Protein AF-A0A8B6BWX6-F1 (afdb_monomer)

InterPro domains:
  IPR013906 Eukaryotic translation initiation factor 3 subunit J [PF08597] (2-118)
  IPR013906 Eukaryotic translation initiation factor 3 subunit J [PTHR21681] (2-118)
  IPR023194 Eukaryotic translation initiation factor 3-like domain superfamily [G3DSA:1.10.246.60] (42-119)

Mean predicted aligned error: 13.89 Å

Foldseek 3Di:
DPPDDDDPDDPVRVVVVVVVVVVVVVVVVVVVVCVVVVVDPQPALVVQDDDDPVSVVVSVVRVVVVLVVCVPPPCSVVVVVVVVCVVCVPPDPVVVVVVVVVVVVVVVVVVVVVVVVVVVVVVVVVVVD

Solvent-accessible surface area (backbone atoms only — not comparable to full-atom values): 7738 Å² total; per-residue (Å²): 142,88,86,85,86,76,77,78,71,51,76,67,54,52,50,52,54,50,52,51,52,49,52,54,48,53,52,51,52,52,50,52,46,32,62,77,69,67,66,52,92,71,76,49,78,93,60,65,79,63,88,48,72,71,44,42,51,54,49,50,52,51,51,49,59,61,57,55,74,43,64,86,44,92,59,37,63,66,48,49,55,51,51,54,52,67,71,48,68,85,54,55,73,68,60,52,49,54,56,52,47,54,54,54,49,53,51,54,51,52,51,52,52,50,55,50,52,54,52,51,52,53,51,49,52,65,75,77,107

Organism: Mytilus galloprovincialis (NCBI:txid29158)

Radius of gyration: 29.38 Å; Cα contacts (8 Å, |Δi|>4): 20; chains: 1; bounding box: 91×30×74 Å

pLDDT: mean 85.13, std 14.74, range [40.28, 97.69]

Secondary structure (DSSP, 8-state):
----S-----HHHHHHHHHHHHHHHHHHHHHHHHHHTT--TTSSGGG----SHHHHHHHHHHHHHHHHTTTTSTTHHHHHHHHHHHHHTTS-HHHHHHHHHHHHHHHHHHHHHHHHHHHHHHHHHHHH-

Structure (mmCIF, N/CA/C/O backbone):
data_AF-A0A8B6BWX6-F1
#
_entry.id   AF-A0A8B6BWX6-F1
#
loop_
_atom_site.group_PDB
_atom_site.id
_atom_site.type_symbol
_atom_site.label_atom_id
_atom_site.label_alt_id
_atom_site.label_comp_id
_atom_site.label_asym_id
_atom_site.label_entity_id
_atom_site.label_seq_id
_atom_site.pdbx_PDB_ins_code
_atom_site.Cartn_x
_atom_site.Cartn_y
_atom_site.Cartn_z
_atom_site.occupancy
_atom_site.B_iso_or_equiv
_atom_site.auth_seq_id
_atom_site.auth_comp_id
_atom_site.auth_asym_id
_atom_site.auth_atom_id
_atom_site.pdbx_PDB_model_num
ATOM 1 N N . MET A 1 1 ? -47.509 17.090 45.756 1.00 40.28 1 MET A N 1
ATOM 2 C CA . MET A 1 1 ? -46.730 15.835 45.704 1.00 40.28 1 MET A CA 1
ATOM 3 C C . MET A 1 1 ? -45.272 16.235 45.665 1.00 40.28 1 MET A C 1
ATOM 5 O O . MET A 1 1 ? -44.706 16.396 44.599 1.00 40.28 1 MET A O 1
ATOM 9 N N . GLU A 1 2 ? -44.710 16.548 46.825 1.00 43.41 2 GLU A N 1
ATOM 10 C CA . GLU A 1 2 ? -43.367 17.125 46.919 1.00 43.41 2 GLU A CA 1
ATOM 11 C C . GLU A 1 2 ? -42.714 16.587 48.195 1.00 43.41 2 GLU A C 1
ATOM 13 O O . GLU A 1 2 ? -42.457 17.293 49.160 1.00 43.41 2 GLU A O 1
ATOM 18 N N . GLN A 1 3 ? -42.576 15.262 48.243 1.00 42.50 3 GLN A N 1
ATOM 19 C CA . GLN A 1 3 ? -41.965 14.534 49.357 1.00 42.50 3 GLN A CA 1
ATOM 20 C C . GLN A 1 3 ? -41.143 13.344 48.839 1.00 42.50 3 GLN A C 1
ATOM 22 O O . GLN A 1 3 ? -41.274 12.235 49.330 1.00 42.50 3 GLN A O 1
ATOM 27 N N . GLU A 1 4 ? -40.275 13.557 47.848 1.00 46.25 4 GLU A N 1
ATOM 28 C CA . GLU A 1 4 ? -39.280 12.546 47.435 1.00 46.25 4 GLU A CA 1
ATOM 29 C C . GLU A 1 4 ? -37.925 13.171 47.057 1.00 46.25 4 GLU A C 1
ATOM 31 O O . GLU A 1 4 ? -37.271 12.768 46.104 1.00 46.25 4 GLU A O 1
ATOM 36 N N . LYS A 1 5 ? -37.466 14.187 47.799 1.00 49.59 5 LYS A N 1
ATOM 37 C CA . LYS A 1 5 ? -36.124 14.773 47.589 1.00 49.59 5 LYS A CA 1
ATOM 38 C C . LYS A 1 5 ? -35.253 14.872 48.840 1.00 49.59 5 LYS A C 1
ATOM 40 O O . LYS A 1 5 ? -34.290 15.625 48.854 1.00 49.59 5 LYS A O 1
ATOM 45 N N . ASN A 1 6 ? -35.570 14.113 49.890 1.00 46.06 6 ASN A N 1
ATOM 46 C CA . ASN A 1 6 ? -34.761 14.123 51.113 1.00 46.06 6 ASN A CA 1
ATOM 47 C C . ASN A 1 6 ? -34.694 12.760 51.825 1.00 46.06 6 ASN A C 1
ATOM 49 O O . ASN A 1 6 ? -34.690 12.687 53.054 1.00 46.06 6 ASN A O 1
ATOM 53 N N . ARG A 1 7 ? -34.631 11.655 51.066 1.00 54.84 7 ARG A N 1
ATOM 54 C CA . ARG A 1 7 ? -34.114 10.399 51.626 1.00 54.84 7 ARG A CA 1
ATOM 55 C C . ARG A 1 7 ? -32.595 10.535 51.692 1.00 54.84 7 ARG A C 1
ATOM 57 O O . ARG A 1 7 ? -31.944 10.585 50.655 1.00 54.84 7 ARG A O 1
ATOM 64 N N . LYS A 1 8 ? -32.046 10.660 52.904 1.00 53.56 8 LYS A N 1
ATOM 65 C CA . LYS A 1 8 ? -30.607 10.486 53.135 1.00 53.56 8 LYS A CA 1
ATOM 66 C C . LYS A 1 8 ? -30.269 9.075 52.656 1.00 53.56 8 LYS A C 1
ATOM 68 O O . LYS A 1 8 ? -30.848 8.133 53.197 1.00 53.56 8 LYS A O 1
ATOM 73 N N . LEU A 1 9 ? -29.436 8.952 51.618 1.00 54.06 9 LEU A N 1
ATOM 74 C CA . LEU A 1 9 ? -28.956 7.650 51.159 1.00 54.06 9 LEU A CA 1
ATOM 75 C C . LEU A 1 9 ? -28.389 6.903 52.365 1.00 54.06 9 LEU A C 1
ATOM 77 O O . LEU A 1 9 ? -27.712 7.485 53.218 1.00 54.06 9 LEU A O 1
ATOM 81 N N . THR A 1 10 ? -28.696 5.617 52.451 1.00 64.94 10 THR A N 1
ATOM 82 C CA . THR A 1 10 ? -28.047 4.764 53.440 1.00 64.94 10 THR A CA 1
ATOM 83 C C . THR A 1 10 ? -26.540 4.701 53.140 1.00 64.94 10 THR A C 1
ATOM 85 O O . THR A 1 10 ? -26.145 4.811 51.976 1.00 64.94 10 THR A O 1
ATOM 88 N N . PRO A 1 11 ? -25.669 4.514 54.149 1.00 67.81 11 PRO A N 1
ATOM 89 C CA . PRO A 1 11 ? -24.223 4.410 53.925 1.00 67.81 11 PRO A CA 1
ATOM 90 C C . PRO A 1 11 ? -23.855 3.350 52.873 1.00 67.81 11 PRO A C 1
ATOM 92 O O . PRO A 1 11 ? -22.891 3.510 52.132 1.00 67.81 11 PRO A O 1
ATOM 95 N N . GLU A 1 12 ? -24.654 2.286 52.769 1.00 70.44 12 GLU A N 1
ATOM 96 C CA . GLU A 1 12 ? -24.501 1.221 51.774 1.00 70.44 12 GLU A CA 1
ATOM 97 C C . GLU A 1 12 ? -24.858 1.670 50.348 1.00 70.44 12 GLU A C 1
ATOM 99 O O . GLU A 1 12 ? -24.155 1.308 49.403 1.00 70.44 12 GLU A O 1
ATOM 104 N N . GLU A 1 13 ? -25.889 2.501 50.174 1.00 69.94 13 GLU A N 1
ATOM 105 C CA . GLU A 1 13 ? -26.240 3.083 48.872 1.00 69.94 13 GLU A CA 1
ATOM 106 C C . GLU A 1 13 ? -25.185 4.099 48.402 1.00 69.94 13 GLU A C 1
ATOM 108 O O . GLU A 1 13 ? -24.831 4.108 47.222 1.00 69.94 13 GLU A O 1
ATOM 113 N N . GLU A 1 14 ? -24.607 4.899 49.307 1.00 70.88 14 GLU A N 1
ATOM 114 C CA . GLU A 1 14 ? -23.517 5.827 48.957 1.00 70.88 14 GLU A CA 1
ATOM 115 C C . GLU A 1 14 ? -22.255 5.084 48.495 1.00 70.88 14 GLU A C 1
ATOM 117 O O . GLU A 1 14 ? -21.589 5.500 47.539 1.00 70.88 14 GLU A O 1
ATOM 122 N N . ILE A 1 15 ? -21.931 3.960 49.143 1.00 75.38 15 ILE A N 1
ATOM 123 C CA . ILE A 1 15 ? -20.807 3.100 48.751 1.00 75.38 15 ILE A CA 1
ATOM 124 C C . ILE A 1 15 ? -21.072 2.473 47.377 1.00 75.38 15 ILE A C 1
ATOM 126 O O . ILE A 1 15 ? -20.174 2.461 46.532 1.00 75.38 15 ILE A O 1
ATOM 130 N N . ALA A 1 16 ? -22.291 1.993 47.122 1.00 78.81 16 ALA A N 1
ATOM 131 C CA . ALA A 1 16 ? -22.659 1.389 45.843 1.00 78.81 16 ALA A CA 1
ATOM 132 C C . ALA A 1 16 ? -22.58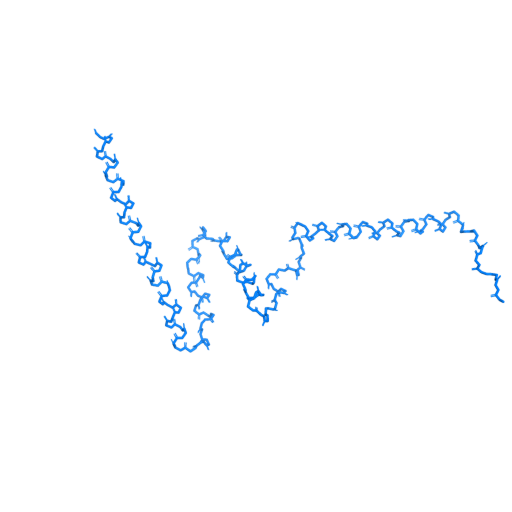4 2.392 44.679 1.00 78.81 16 ALA A C 1
ATOM 134 O O . ALA A 1 16 ? -22.046 2.069 43.615 1.00 78.81 16 ALA A O 1
ATOM 135 N N . ASP A 1 17 ? -23.059 3.620 44.884 1.00 78.31 17 ASP A N 1
ATOM 136 C CA . ASP A 1 17 ? -22.993 4.678 43.875 1.00 78.31 17 ASP A CA 1
ATOM 137 C C . ASP A 1 17 ? -21.559 5.136 43.614 1.00 78.31 17 ASP A C 1
ATOM 139 O O . ASP A 1 17 ? -21.168 5.350 42.461 1.00 78.31 17 ASP A O 1
ATOM 143 N N . LYS A 1 18 ? -20.738 5.229 44.664 1.00 80.94 18 LYS A N 1
ATOM 144 C CA . LYS A 1 18 ? -19.310 5.524 44.520 1.00 80.94 18 LYS A CA 1
ATOM 145 C C . LYS A 1 18 ? -18.592 4.428 43.735 1.00 80.94 18 LYS A C 1
ATOM 147 O O . LYS A 1 18 ? -17.817 4.742 42.834 1.00 80.94 18 LYS A O 1
ATOM 152 N N . LEU A 1 19 ? -18.892 3.162 44.022 1.00 81.62 19 LEU A N 1
ATOM 153 C CA . LEU A 1 19 ? -18.301 2.020 43.329 1.00 81.62 19 LEU A CA 1
ATOM 154 C C . LEU A 1 19 ? -18.699 1.990 41.845 1.00 81.62 19 LEU A C 1
ATOM 156 O O . LEU A 1 19 ? -17.859 1.728 40.989 1.00 81.62 19 LEU A O 1
ATOM 160 N N . LYS A 1 20 ? -19.960 2.299 41.515 1.00 83.94 20 LYS A N 1
ATOM 161 C CA . LYS A 1 20 ? -20.415 2.410 40.118 1.00 83.94 20 LYS A CA 1
ATOM 162 C C . LYS A 1 20 ? -19.696 3.526 39.368 1.00 83.94 20 LYS A C 1
ATOM 164 O O . LYS A 1 20 ? -19.241 3.302 38.250 1.00 83.94 20 LYS A O 1
ATOM 169 N N . LYS A 1 21 ? -19.569 4.707 39.982 1.00 84.25 21 LYS A N 1
ATOM 170 C CA . LYS A 1 21 ? -18.849 5.841 39.384 1.00 84.25 21 LYS A CA 1
ATOM 171 C C . LYS A 1 21 ? -17.376 5.514 39.148 1.00 84.25 21 LYS A C 1
ATOM 173 O O . LYS A 1 21 ? -16.864 5.830 38.083 1.00 84.25 21 LYS A O 1
ATOM 178 N N . GLN A 1 22 ? -16.727 4.840 40.099 1.00 86.19 22 GLN A N 1
ATOM 179 C CA . GLN A 1 22 ? -15.339 4.394 39.947 1.00 86.19 22 GLN A CA 1
ATOM 180 C C . GLN A 1 22 ? -15.172 3.422 38.779 1.00 86.19 22 GLN A C 1
ATOM 182 O O . GLN A 1 22 ? -14.312 3.652 37.939 1.00 86.19 22 GLN A O 1
ATOM 187 N N . ARG A 1 23 ? -16.033 2.403 38.656 1.00 83.88 23 ARG A N 1
ATOM 188 C CA . ARG A 1 23 ? -15.968 1.475 37.512 1.00 83.88 23 ARG A CA 1
ATOM 189 C C . ARG A 1 23 ? -16.156 2.182 36.174 1.00 83.88 23 ARG A C 1
ATOM 191 O O . ARG A 1 23 ? -15.443 1.878 35.229 1.00 83.88 23 ARG A O 1
ATOM 198 N N . LEU A 1 24 ? -17.096 3.124 36.102 1.00 82.44 24 LEU A N 1
ATOM 199 C CA . LEU A 1 24 ? -17.352 3.882 34.877 1.00 82.44 24 LEU A CA 1
ATOM 200 C C . LEU A 1 24 ? -16.139 4.744 34.483 1.00 82.44 24 LEU A C 1
ATOM 202 O O . LEU A 1 24 ? -15.815 4.860 33.305 1.00 82.44 24 LEU A O 1
ATOM 206 N N . GLN A 1 25 ? -15.453 5.317 35.476 1.00 87.38 25 GLN A N 1
ATOM 207 C CA . GLN A 1 25 ? -14.217 6.071 35.280 1.00 87.38 25 GLN A CA 1
ATOM 208 C C . GLN A 1 25 ? -13.088 5.161 34.775 1.00 87.38 25 GLN A C 1
ATOM 210 O O . GLN 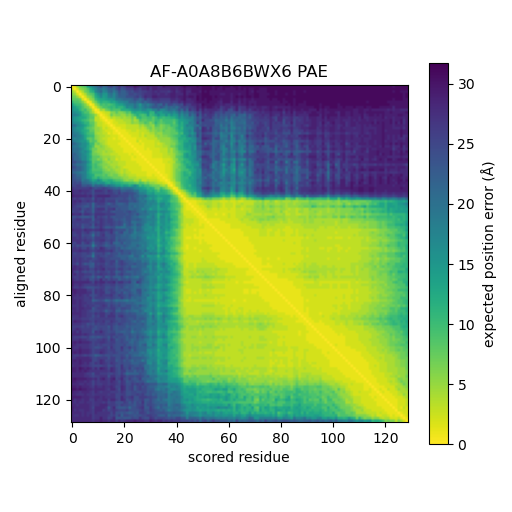A 1 25 ? -12.470 5.462 33.761 1.00 87.38 25 GLN A O 1
ATOM 215 N N . GLU A 1 26 ? -12.868 4.023 35.438 1.00 87.06 26 GLU A N 1
ATOM 216 C CA . GLU A 1 26 ? -11.846 3.040 35.057 1.00 87.06 26 GLU A CA 1
ATOM 217 C C . GLU A 1 26 ? -12.079 2.486 33.646 1.00 87.06 26 GLU A C 1
ATOM 219 O O . GLU A 1 26 ? -11.130 2.302 32.886 1.00 87.06 26 GLU A O 1
ATOM 224 N N . GLU A 1 27 ? -13.336 2.243 33.270 1.00 81.88 27 GLU A N 1
ATOM 225 C CA . GLU A 1 27 ? -13.704 1.779 31.932 1.00 81.88 27 GLU A CA 1
ATOM 226 C C . GLU A 1 27 ? -13.442 2.852 30.867 1.00 81.88 27 GLU A C 1
ATOM 228 O O . GLU A 1 27 ? -12.873 2.546 29.817 1.00 81.88 27 GLU A O 1
ATOM 233 N N . SER A 1 28 ? -13.766 4.114 31.165 1.00 84.81 28 SER A N 1
ATOM 234 C CA . SER A 1 28 ? -13.441 5.257 30.305 1.00 84.81 28 SER A CA 1
ATOM 235 C C . SER A 1 28 ? -11.929 5.428 30.132 1.00 84.81 28 SER A C 1
ATOM 237 O O . SER A 1 28 ? -11.449 5.581 29.010 1.00 84.81 28 SER A O 1
ATOM 239 N N . ASP A 1 29 ? -11.164 5.368 31.221 1.00 89.19 29 ASP A N 1
ATOM 240 C CA . ASP A 1 29 ? -9.707 5.523 31.192 1.00 89.19 29 ASP A CA 1
ATOM 241 C C . ASP A 1 29 ? -9.040 4.366 30.435 1.00 89.19 29 ASP A C 1
ATOM 243 O O . ASP A 1 29 ? -8.118 4.573 29.643 1.00 89.19 29 ASP A O 1
ATOM 247 N N . LEU A 1 30 ? -9.539 3.138 30.613 1.00 83.44 30 LEU A N 1
ATOM 248 C CA . LEU A 1 30 ? -9.073 1.963 29.881 1.00 83.44 30 LEU A CA 1
ATOM 249 C C . LEU A 1 30 ? -9.370 2.069 28.379 1.00 83.44 30 LEU A C 1
ATOM 251 O O . LEU A 1 30 ? -8.529 1.677 27.567 1.00 83.44 30 LEU A O 1
ATOM 255 N N . GLN A 1 31 ? -10.547 2.573 28.002 1.00 78.38 31 GLN A N 1
ATOM 256 C CA . GLN A 1 31 ? -10.916 2.826 26.607 1.00 78.38 31 GLN A CA 1
ATOM 257 C C . GLN A 1 31 ? -9.963 3.854 25.981 1.00 78.38 31 GLN A C 1
ATOM 259 O O . GLN A 1 31 ? -9.363 3.584 24.940 1.00 78.38 31 GLN A O 1
ATOM 264 N N . LEU A 1 32 ? -9.740 4.975 26.673 1.00 82.50 32 LEU A N 1
ATOM 265 C CA . LEU A 1 32 ? -8.838 6.038 26.235 1.00 82.50 32 LEU A CA 1
ATOM 266 C C . LEU A 1 32 ? -7.393 5.534 26.096 1.00 82.50 32 LEU A C 1
ATOM 268 O O . LEU A 1 32 ? -6.699 5.865 25.139 1.00 82.50 32 LEU A O 1
ATOM 272 N N . ALA A 1 33 ? -6.939 4.681 27.019 1.00 82.88 33 ALA A N 1
ATOM 273 C CA . ALA A 1 33 ? -5.626 4.052 26.943 1.00 82.88 33 ALA A CA 1
ATOM 274 C C . ALA A 1 33 ? -5.527 3.093 25.747 1.00 82.88 33 ALA A C 1
ATOM 276 O O . ALA A 1 33 ? -4.537 3.116 25.020 1.00 82.88 33 ALA A O 1
ATOM 277 N N . LYS A 1 34 ? -6.547 2.268 25.488 1.00 74.94 34 LYS A N 1
ATOM 278 C CA . LYS A 1 34 ? -6.565 1.390 24.305 1.00 74.94 34 LYS A CA 1
ATOM 279 C C . LYS A 1 34 ? -6.515 2.184 23.003 1.00 74.94 34 LYS A C 1
ATOM 281 O O . LYS A 1 34 ? -5.869 1.726 22.064 1.00 74.94 34 LYS A O 1
ATOM 286 N N . GLU A 1 35 ? -7.148 3.352 22.954 1.00 73.62 35 GLU A N 1
ATOM 287 C CA . GLU A 1 35 ? -7.069 4.275 21.819 1.00 73.62 35 GLU A CA 1
ATOM 288 C C . GLU A 1 35 ? -5.675 4.906 21.703 1.00 73.62 35 GL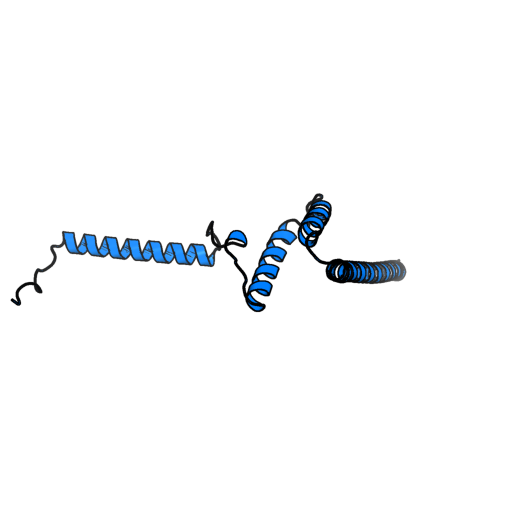U A C 1
ATOM 290 O O . GLU A 1 35 ? -5.066 4.843 20.637 1.00 73.62 35 GLU A O 1
ATOM 295 N N . ALA A 1 36 ? -5.113 5.405 22.808 1.00 76.19 36 ALA A N 1
ATOM 296 C CA . ALA A 1 36 ? -3.775 5.999 22.845 1.00 76.19 36 ALA A CA 1
ATOM 297 C C . ALA A 1 36 ? -2.656 5.004 22.483 1.00 76.19 36 ALA A C 1
ATOM 299 O O . ALA A 1 36 ? -1.659 5.385 21.871 1.00 76.19 36 ALA A O 1
ATOM 300 N N . PHE A 1 37 ? -2.819 3.725 22.837 1.00 74.50 37 PHE A N 1
ATOM 301 C CA . PHE A 1 37 ? -1.859 2.655 22.550 1.00 74.50 37 PHE A CA 1
ATOM 302 C C . PHE A 1 37 ? -2.216 1.815 21.308 1.00 74.50 37 PHE A C 1
ATOM 304 O O . PHE A 1 37 ? -1.476 0.891 20.972 1.00 74.50 37 PHE A O 1
ATOM 311 N N . GLY A 1 38 ? -3.327 2.105 20.619 1.00 60.44 38 GLY A N 1
ATOM 312 C CA . GLY A 1 38 ? -3.734 1.411 19.390 1.00 60.44 38 GLY A CA 1
ATOM 313 C C . GLY A 1 38 ? -4.104 -0.073 19.565 1.00 60.44 38 GLY A C 1
ATOM 314 O O . GLY A 1 38 ? -3.884 -0.874 18.660 1.00 60.44 38 GLY A O 1
ATOM 315 N N . ILE A 1 39 ? -4.650 -0.468 20.723 1.00 59.09 39 ILE A N 1
ATOM 316 C CA . ILE A 1 39 ? -4.940 -1.874 21.100 1.00 59.09 39 ILE A CA 1
ATOM 317 C C . ILE A 1 39 ? -6.371 -2.315 20.705 1.00 59.09 39 ILE A C 1
ATOM 319 O O . ILE A 1 39 ? -6.814 -3.426 21.008 1.00 59.09 39 ILE A O 1
ATOM 323 N N . ASN A 1 40 ? -7.127 -1.492 19.984 1.00 53.41 40 ASN A N 1
ATOM 324 C CA . ASN A 1 40 ? -8.492 -1.836 19.592 1.00 53.41 40 ASN A CA 1
ATOM 325 C C . ASN A 1 40 ? -8.517 -2.811 18.396 1.00 53.41 40 ASN A C 1
ATOM 327 O O . ASN A 1 40 ? -8.310 -2.450 17.237 1.00 53.41 40 ASN A O 1
ATOM 331 N N . LYS A 1 41 ? -8.823 -4.083 18.690 1.00 49.38 41 LYS A N 1
ATOM 332 C CA . LYS A 1 41 ? -9.229 -5.104 17.709 1.00 49.38 41 LYS A CA 1
ATOM 333 C C . LYS A 1 41 ? -10.582 -4.693 17.106 1.00 49.38 41 LYS A C 1
ATOM 335 O O . LYS A 1 41 ? -11.625 -5.067 17.626 1.00 49.38 41 LYS A O 1
ATOM 340 N N . GLY A 1 42 ? -10.540 -3.867 16.064 1.00 50.84 42 GLY A N 1
ATOM 341 C CA . GLY A 1 42 ? -11.711 -3.310 15.374 1.00 50.84 42 GLY A CA 1
ATOM 342 C C . GLY A 1 42 ? -11.513 -1.885 14.842 1.00 50.84 42 GLY A C 1
ATOM 343 O O . GLY A 1 42 ? -12.302 -1.440 14.022 1.00 50.84 42 GLY A O 1
ATOM 344 N N . SER A 1 43 ? -10.449 -1.184 15.250 1.00 54.66 43 SER A N 1
ATOM 345 C CA . SER A 1 43 ? -10.142 0.190 14.815 1.00 54.66 43 SER A CA 1
ATOM 346 C C . SER A 1 43 ? -8.857 0.257 13.973 1.00 54.66 43 SER A C 1
ATOM 348 O O . SER A 1 43 ? -7.955 1.054 14.236 1.00 54.66 43 SER A O 1
ATOM 350 N N . GLY A 1 44 ? -8.728 -0.656 13.013 1.00 72.06 44 GLY A N 1
ATOM 351 C CA . GLY A 1 44 ? -7.599 -0.716 12.084 1.00 72.06 44 GLY A CA 1
ATOM 352 C C . GLY A 1 44 ? -8.027 -0.398 10.655 1.00 72.06 44 GLY A C 1
ATOM 353 O O . GLY A 1 44 ? -9.135 0.074 10.423 1.00 72.06 44 GLY A O 1
ATOM 354 N N . ILE A 1 45 ? -7.165 -0.731 9.694 1.00 87.31 45 ILE A N 1
ATOM 355 C CA . ILE A 1 45 ? -7.451 -0.632 8.250 1.00 87.31 45 ILE A CA 1
ATOM 356 C C . ILE A 1 45 ? -8.809 -1.271 7.901 1.00 87.31 45 ILE A C 1
ATOM 358 O O . ILE A 1 45 ? -9.547 -0.712 7.101 1.00 87.31 45 ILE A O 1
ATOM 362 N N . ASP A 1 46 ? -9.171 -2.379 8.558 1.00 85.88 46 ASP A N 1
ATOM 363 C CA . ASP A 1 46 ? -10.428 -3.113 8.332 1.00 85.88 46 ASP A CA 1
ATOM 364 C C . ASP A 1 46 ? -11.702 -2.314 8.677 1.00 85.88 46 ASP A C 1
ATOM 366 O O . ASP A 1 46 ? -12.785 -2.657 8.214 1.00 85.88 46 ASP A O 1
ATOM 370 N N . GLY A 1 47 ? -11.590 -1.270 9.506 1.00 84.88 47 GLY A N 1
ATOM 371 C CA . GLY A 1 47 ? -12.706 -0.400 9.893 1.00 84.88 47 GLY A CA 1
ATOM 372 C C . GLY A 1 47 ? -12.788 0.902 9.093 1.00 84.88 47 GLY A C 1
ATOM 373 O O . GLY A 1 47 ? -13.678 1.709 9.350 1.00 84.88 47 GLY A O 1
ATOM 374 N N . MET A 1 48 ? -11.857 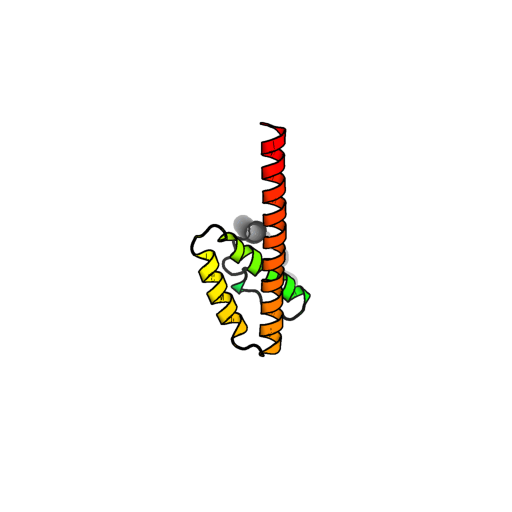1.144 8.164 1.00 88.81 48 MET A N 1
ATOM 375 C CA . MET A 1 48 ? -11.833 2.366 7.360 1.00 88.81 48 MET A CA 1
ATOM 376 C C . MET A 1 48 ? -12.711 2.208 6.116 1.00 88.81 48 MET A C 1
ATOM 378 O O . MET A 1 48 ? -12.567 1.244 5.368 1.00 88.81 48 MET A O 1
ATOM 382 N N . PHE A 1 49 ? -13.578 3.189 5.869 1.00 89.81 49 PHE A N 1
ATOM 383 C CA . PHE A 1 49 ? -14.395 3.279 4.660 1.00 89.81 49 PHE A CA 1
ATOM 384 C C . PHE A 1 49 ? -14.252 4.691 4.073 1.00 89.81 49 PHE A C 1
ATOM 386 O O . PHE A 1 49 ? -14.986 5.592 4.476 1.00 89.81 49 PHE A O 1
ATOM 393 N N . PRO A 1 50 ? -13.226 4.933 3.238 1.00 92.06 50 PRO A N 1
ATOM 394 C CA . PRO A 1 50 ? -12.965 6.264 2.707 1.00 92.06 50 PRO A CA 1
ATOM 395 C C . PRO A 1 50 ? -14.016 6.666 1.657 1.00 92.06 50 PRO A C 1
ATOM 397 O O . PRO A 1 50 ? -14.350 5.875 0.775 1.00 92.06 50 PRO A O 1
ATOM 400 N N . GLU A 1 51 ? -14.514 7.902 1.745 1.00 93.50 51 GLU A N 1
ATOM 401 C CA . GLU A 1 51 ? -15.531 8.480 0.844 1.00 93.50 51 GLU A CA 1
ATOM 402 C C . GLU A 1 51 ? -15.065 9.784 0.169 1.00 93.50 51 GLU A C 1
ATOM 404 O O . GLU A 1 51 ? -15.559 10.144 -0.898 1.00 93.50 51 GLU A O 1
ATOM 409 N N . ASP A 1 52 ? -14.084 10.470 0.757 1.00 94.94 52 ASP A N 1
ATOM 410 C CA . ASP A 1 52 ? -13.485 11.710 0.258 1.00 94.94 52 ASP A CA 1
ATOM 411 C C . ASP A 1 52 ? -11.960 11.586 0.088 1.00 94.94 52 ASP A C 1
ATOM 413 O O . ASP A 1 52 ? -11.330 10.668 0.620 1.00 94.94 52 ASP A O 1
ATOM 417 N N . GLU A 1 53 ? -11.351 12.515 -0.649 1.00 94.69 53 GLU A N 1
ATOM 418 C CA . GLU A 1 53 ? -9.914 12.504 -0.961 1.00 94.69 53 GLU A CA 1
ATOM 419 C C . GLU A 1 53 ? -9.028 12.437 0.296 1.00 94.69 53 GLU A C 1
ATOM 421 O O . GLU A 1 53 ? -8.113 11.617 0.365 1.00 94.69 53 GLU A O 1
ATOM 426 N N . GLU A 1 54 ? -9.351 13.206 1.340 1.00 92.69 54 GLU A N 1
ATOM 427 C CA . GLU A 1 54 ? -8.581 13.225 2.589 1.00 92.69 54 GLU A CA 1
ATOM 428 C C . GLU A 1 54 ? -8.685 11.880 3.329 1.00 92.69 54 GLU A C 1
ATOM 430 O O . GLU A 1 54 ? -7.715 11.379 3.911 1.00 92.69 54 GLU A O 1
ATOM 435 N N . SER A 1 55 ? -9.864 11.260 3.306 1.00 89.75 55 SER A N 1
ATOM 436 C CA . SER A 1 55 ? -10.077 9.934 3.881 1.00 89.75 55 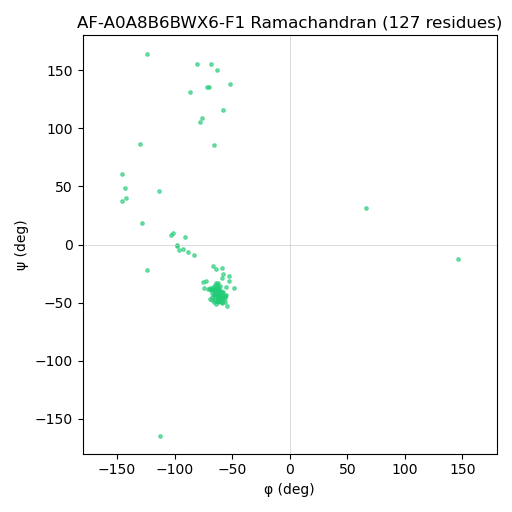SER A CA 1
ATOM 437 C C . SER A 1 55 ? -9.310 8.845 3.116 1.00 89.75 55 SER A C 1
ATOM 439 O O . SER A 1 55 ? -8.744 7.942 3.743 1.00 89.75 55 SER A O 1
ATOM 441 N N . PHE A 1 56 ? -9.207 8.961 1.786 1.00 94.50 56 PHE A N 1
ATOM 442 C CA . PHE A 1 56 ? -8.398 8.071 0.951 1.00 94.50 56 PHE A CA 1
ATOM 443 C C . PHE A 1 56 ? -6.900 8.235 1.218 1.00 94.50 56 PHE A C 1
ATOM 445 O O . PHE A 1 56 ? -6.195 7.227 1.297 1.00 94.50 56 PHE A O 1
ATOM 452 N N . ASP A 1 57 ? -6.416 9.456 1.450 1.00 93.31 57 ASP A N 1
ATOM 453 C CA . ASP A 1 57 ? -5.021 9.699 1.834 1.00 93.31 57 ASP A CA 1
ATOM 454 C C . ASP A 1 57 ? -4.674 9.021 3.165 1.00 93.31 57 ASP A C 1
ATOM 456 O O . ASP A 1 57 ? -3.669 8.310 3.278 1.00 93.31 57 ASP A O 1
ATOM 460 N N . LYS A 1 58 ? -5.543 9.164 4.176 1.00 91.06 58 LYS A N 1
ATOM 461 C CA . LYS A 1 58 ? -5.376 8.495 5.479 1.00 91.06 58 LYS A CA 1
ATOM 462 C C . LYS A 1 58 ? -5.382 6.974 5.333 1.00 91.06 58 LYS A C 1
ATOM 464 O O . LYS A 1 58 ? -4.577 6.288 5.967 1.00 91.06 58 LYS A O 1
ATOM 469 N N . PHE A 1 59 ? -6.272 6.442 4.497 1.00 94.12 59 PHE A N 1
ATOM 470 C CA . PHE A 1 59 ? -6.349 5.010 4.221 1.00 94.12 59 PHE A CA 1
ATOM 471 C C . PHE A 1 59 ? -5.087 4.495 3.520 1.00 94.12 59 PHE A C 1
ATOM 473 O O . PHE A 1 59 ? -4.510 3.485 3.936 1.00 94.12 59 PHE A O 1
ATOM 480 N N . GLY A 1 60 ? -4.603 5.227 2.515 1.00 94.19 60 GLY A N 1
ATOM 481 C CA . GLY A 1 60 ? -3.358 4.932 1.813 1.00 94.19 60 GLY A CA 1
ATOM 482 C C . GLY A 1 60 ? -2.152 4.912 2.752 1.00 94.19 60 GLY A C 1
ATOM 483 O O . GLY A 1 60 ? -1.343 3.983 2.698 1.00 94.19 60 GLY A O 1
ATOM 484 N N . GLU A 1 61 ? -2.059 5.876 3.670 1.00 93.56 61 GLU A N 1
ATOM 485 C CA . GLU A 1 61 ? -0.994 5.935 4.675 1.00 93.56 61 GLU A CA 1
ATOM 486 C C . GLU A 1 61 ? -1.029 4.726 5.623 1.00 93.56 61 GLU A C 1
ATOM 488 O O . GLU A 1 61 ? 0.007 4.107 5.889 1.00 93.56 61 GLU A O 1
ATOM 493 N N . ALA A 1 62 ? -2.219 4.335 6.089 1.00 92.06 62 ALA A N 1
ATOM 494 C CA . ALA A 1 62 ? -2.393 3.164 6.942 1.00 92.06 62 ALA A CA 1
ATOM 495 C C . ALA A 1 62 ? -1.977 1.868 6.221 1.00 92.06 62 ALA A C 1
ATOM 497 O O . ALA A 1 62 ? -1.194 1.082 6.769 1.00 92.06 62 ALA A O 1
ATOM 498 N N . ILE A 1 63 ? -2.425 1.672 4.973 1.00 94.31 63 ILE A N 1
ATOM 499 C CA . ILE A 1 63 ? -2.032 0.531 4.131 1.00 94.31 63 ILE A CA 1
ATOM 500 C C . ILE A 1 63 ? -0.520 0.507 3.928 1.00 94.31 63 ILE A C 1
ATOM 502 O O . ILE A 1 63 ? 0.110 -0.530 4.149 1.00 94.31 63 ILE A O 1
ATOM 506 N N . LYS A 1 64 ? 0.077 1.643 3.547 1.00 94.25 64 LYS A N 1
ATOM 507 C CA . LYS A 1 64 ? 1.521 1.767 3.333 1.00 94.25 64 LYS A CA 1
ATOM 508 C C . LYS A 1 64 ? 2.283 1.315 4.573 1.00 94.25 64 LYS A C 1
ATOM 51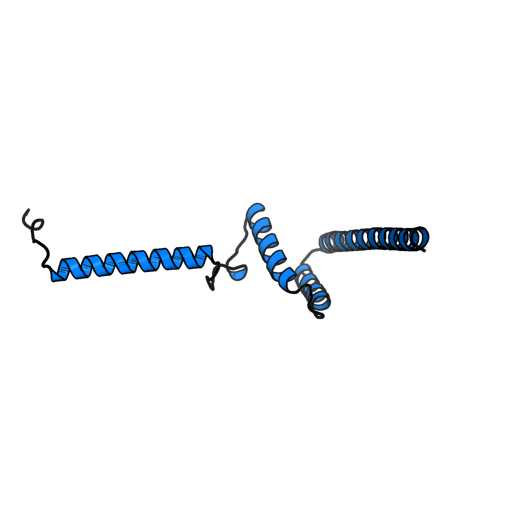0 O O . LYS A 1 64 ? 3.126 0.430 4.463 1.00 94.25 64 LYS A O 1
ATOM 515 N N . ASN A 1 65 ? 1.956 1.863 5.742 1.00 91.75 65 ASN A N 1
ATOM 516 C CA . ASN A 1 65 ? 2.644 1.550 6.997 1.00 91.75 65 ASN A CA 1
ATOM 517 C C . ASN A 1 65 ? 2.496 0.072 7.387 1.00 91.75 65 ASN A C 1
ATOM 519 O O . ASN A 1 65 ? 3.448 -0.566 7.851 1.00 91.75 65 ASN A O 1
ATOM 523 N N . LYS A 1 66 ? 1.318 -0.512 7.144 1.00 93.06 66 LYS A N 1
ATOM 524 C CA . LYS A 1 66 ? 1.093 -1.934 7.404 1.00 93.06 66 LYS A CA 1
ATOM 525 C C . LYS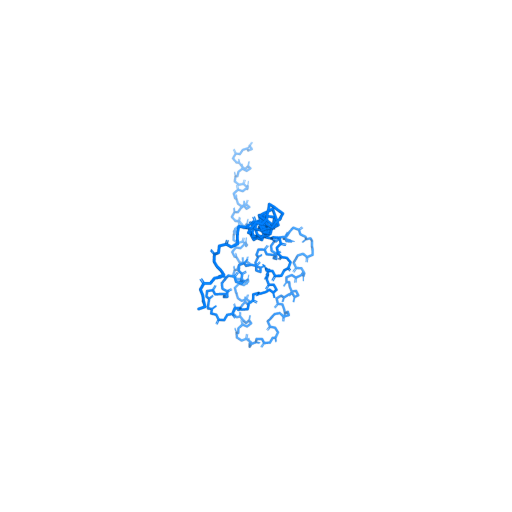 A 1 66 ? 1.904 -2.828 6.473 1.00 93.06 66 LYS A C 1
ATOM 527 O O . LYS A 1 66 ? 2.502 -3.796 6.936 1.00 93.06 66 LYS A O 1
ATOM 532 N N . ILE A 1 67 ? 1.929 -2.513 5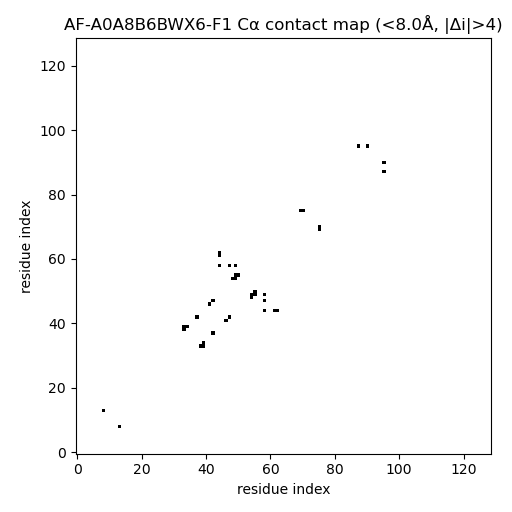.182 1.00 94.75 67 ILE A N 1
ATOM 533 C CA . ILE A 1 67 ? 2.644 -3.293 4.172 1.00 94.75 67 ILE A CA 1
ATOM 534 C C . ILE A 1 67 ? 4.160 -3.197 4.395 1.00 94.75 67 ILE A C 1
ATOM 536 O O . ILE A 1 67 ? 4.832 -4.228 4.456 1.00 94.75 67 ILE A O 1
ATOM 540 N N . THR A 1 68 ? 4.705 -1.995 4.601 1.00 94.31 68 THR A N 1
ATOM 541 C CA . THR A 1 68 ? 6.158 -1.779 4.751 1.00 94.31 68 THR A CA 1
ATOM 542 C C . THR A 1 68 ? 6.746 -2.407 6.012 1.00 94.31 68 THR A C 1
ATOM 544 O O . THR A 1 68 ? 7.940 -2.697 6.041 1.00 94.31 68 THR A O 1
ATOM 547 N N . THR A 1 69 ? 5.925 -2.744 7.013 1.00 95.06 69 THR A N 1
ATOM 548 C CA . THR A 1 69 ? 6.348 -3.541 8.183 1.00 95.06 69 THR A CA 1
ATOM 549 C C . THR A 1 69 ? 7.035 -4.858 7.776 1.00 95.06 69 THR A C 1
ATOM 551 O O . THR A 1 69 ? 7.888 -5.374 8.500 1.00 95.06 69 THR A O 1
ATOM 554 N N . PHE A 1 70 ? 6.709 -5.396 6.596 1.00 94.75 70 PHE A N 1
ATOM 555 C CA . PHE A 1 70 ? 7.229 -6.668 6.096 1.00 94.75 70 PHE A CA 1
ATOM 556 C C . PHE A 1 70 ? 8.348 -6.526 5.051 1.00 94.75 70 PHE A C 1
ATOM 558 O O . PHE A 1 70 ? 8.747 -7.534 4.469 1.00 94.75 70 PHE A O 1
ATOM 565 N N . GLU A 1 71 ? 8.898 -5.325 4.830 1.00 95.25 71 GLU A N 1
ATOM 566 C CA . GLU A 1 71 ? 9.841 -5.040 3.730 1.00 95.25 71 GLU A CA 1
ATOM 567 C C . GLU A 1 71 ? 11.118 -5.900 3.734 1.00 95.25 71 GLU A C 1
ATOM 569 O O . GLU A 1 71 ? 11.727 -6.137 2.692 1.00 95.25 71 GLU A O 1
ATOM 574 N N . LYS A 1 72 ? 11.526 -6.399 4.909 1.00 95.69 72 LYS A N 1
ATOM 575 C CA . LYS A 1 72 ? 12.720 -7.247 5.079 1.00 95.69 72 LYS A CA 1
ATOM 576 C C . LYS A 1 72 ? 12.459 -8.723 4.776 1.00 95.69 72 LYS A C 1
ATOM 578 O O . LYS A 1 72 ? 13.396 -9.520 4.749 1.00 95.69 72 LYS A O 1
ATOM 583 N N . SER A 1 73 ? 11.200 -9.114 4.592 1.00 97.50 73 SER A N 1
ATOM 584 C CA . SER A 1 73 ? 10.837 -10.491 4.279 1.00 97.50 73 SER A CA 1
ATOM 585 C C . SER A 1 73 ? 11.281 -10.853 2.865 1.00 97.50 73 SER A C 1
ATOM 587 O O . SER A 1 73 ? 10.998 -10.134 1.909 1.00 97.50 73 SER A O 1
ATOM 589 N N . LYS A 1 74 ? 11.878 -12.036 2.693 1.00 97.12 74 LYS A N 1
ATOM 590 C CA . LYS A 1 74 ? 12.190 -12.587 1.360 1.00 97.12 74 LYS A CA 1
ATOM 591 C C . LYS A 1 74 ? 10.952 -12.767 0.469 1.00 97.12 74 LYS A C 1
ATOM 593 O O . LYS A 1 74 ? 11.083 -12.869 -0.742 1.00 97.12 74 LYS A O 1
ATOM 598 N N . HIS A 1 75 ? 9.763 -12.821 1.071 1.00 97.19 75 HIS A N 1
ATOM 599 C CA . HIS A 1 75 ? 8.490 -12.969 0.366 1.00 97.19 75 HIS A CA 1
ATOM 600 C C . HIS A 1 75 ? 7.871 -11.628 -0.047 1.00 97.19 75 HIS A C 1
ATOM 602 O O . HIS A 1 75 ? 6.865 -11.624 -0.748 1.00 97.19 75 HIS A O 1
ATOM 608 N N . TYR A 1 76 ? 8.452 -10.501 0.377 1.00 97.12 76 TYR A N 1
ATOM 609 C CA . TYR A 1 76 ? 7.850 -9.179 0.218 1.00 97.12 76 TYR A CA 1
ATOM 610 C C . TYR A 1 76 ? 7.622 -8.796 -1.247 1.00 97.12 76 TYR A C 1
ATOM 612 O O . TYR A 1 76 ? 6.538 -8.344 -1.597 1.00 97.12 76 TYR A O 1
ATOM 620 N N . CYS A 1 77 ? 8.609 -9.034 -2.117 1.00 95.62 77 CYS A N 1
ATOM 621 C CA . CYS A 1 77 ? 8.498 -8.674 -3.533 1.00 95.62 77 CYS A CA 1
ATOM 622 C C . CYS A 1 77 ? 7.376 -9.456 -4.229 1.00 95.62 77 CYS A C 1
ATOM 624 O O . CYS A 1 77 ? 6.483 -8.853 -4.812 1.00 95.62 77 CYS A O 1
ATOM 626 N N . SER A 1 78 ? 7.366 -10.786 -4.092 1.00 97.19 78 SER A N 1
ATOM 627 C CA . SER A 1 78 ? 6.335 -11.635 -4.706 1.00 97.19 78 SER A CA 1
ATOM 628 C C . SER A 1 78 ? 4.939 -11.362 -4.137 1.00 97.19 78 SER A C 1
ATOM 630 O O . SER A 1 78 ? 3.947 -11.452 -4.855 1.00 97.19 78 SER A O 1
ATOM 632 N N . PHE A 1 79 ? 4.849 -11.003 -2.852 1.00 97.69 79 PHE A N 1
ATOM 633 C CA . PHE A 1 79 ? 3.604 -10.538 -2.245 1.00 97.69 79 PHE A CA 1
ATOM 634 C C . PHE A 1 79 ? 3.098 -9.249 -2.908 1.00 97.69 79 PHE A C 1
ATOM 636 O O . PHE A 1 79 ? 1.935 -9.205 -3.302 1.00 97.69 79 PHE A O 1
ATOM 643 N N . LEU A 1 80 ? 3.957 -8.234 -3.066 1.00 96.81 80 LEU A N 1
ATOM 644 C CA . LEU A 1 80 ? 3.585 -6.970 -3.709 1.00 96.81 80 LEU A CA 1
ATOM 645 C C . LEU A 1 80 ? 3.167 -7.164 -5.168 1.00 96.81 80 LEU A C 1
ATOM 647 O O . LEU A 1 80 ? 2.170 -6.587 -5.588 1.00 96.81 80 LEU A O 1
ATOM 651 N N . GLU A 1 81 ? 3.895 -7.986 -5.926 1.00 95.06 81 GLU A N 1
ATOM 652 C CA . GLU A 1 81 ? 3.559 -8.307 -7.319 1.00 95.06 81 GLU A CA 1
ATOM 653 C C . GLU A 1 81 ? 2.145 -8.878 -7.434 1.00 95.06 81 GLU A C 1
ATOM 655 O O . GLU A 1 81 ? 1.338 -8.390 -8.229 1.00 95.06 81 GLU A O 1
ATOM 660 N N . LYS A 1 82 ? 1.818 -9.875 -6.601 1.00 97.25 82 LYS A N 1
ATOM 661 C CA . LYS A 1 82 ? 0.482 -10.469 -6.589 1.00 97.25 82 LYS A CA 1
ATOM 662 C C . LYS A 1 82 ? -0.575 -9.462 -6.134 1.00 97.25 82 LYS A C 1
ATOM 664 O O . LYS A 1 82 ? -1.590 -9.321 -6.804 1.00 97.25 82 LYS A O 1
ATOM 669 N N . LEU A 1 83 ? -0.326 -8.747 -5.034 1.00 96.50 83 LEU A N 1
ATOM 670 C CA . LEU A 1 83 ? -1.270 -7.775 -4.483 1.00 96.50 83 LEU A CA 1
ATOM 671 C C . LEU A 1 83 ? -1.608 -6.681 -5.501 1.00 96.50 83 LEU A C 1
ATOM 673 O O . LEU A 1 83 ? -2.780 -6.424 -5.743 1.00 96.50 83 LEU A O 1
ATOM 677 N N . PHE A 1 84 ? -0.606 -6.054 -6.124 1.00 94.81 84 PHE A N 1
ATOM 678 C CA . PHE A 1 84 ? -0.860 -5.009 -7.114 1.00 94.81 84 PHE A CA 1
ATOM 679 C C . PHE A 1 84 ? -1.581 -5.546 -8.346 1.00 94.81 84 PHE A C 1
ATOM 681 O O . PHE A 1 84 ? -2.477 -4.872 -8.839 1.00 94.81 84 PHE A O 1
ATOM 688 N N . THR A 1 85 ? -1.249 -6.756 -8.805 1.00 94.25 85 THR A N 1
ATOM 689 C CA . THR A 1 85 ? -1.965 -7.397 -9.920 1.00 94.25 85 THR A CA 1
ATOM 690 C C . THR A 1 85 ? -3.444 -7.599 -9.588 1.00 94.25 85 THR A C 1
ATOM 692 O O . THR A 1 85 ? -4.303 -7.230 -10.386 1.00 94.25 85 THR A O 1
ATOM 695 N N . ASP A 1 86 ? -3.742 -8.125 -8.397 1.00 96.44 86 ASP A N 1
ATOM 696 C CA . ASP A 1 86 ? -5.115 -8.365 -7.946 1.00 96.44 86 ASP A CA 1
ATOM 697 C C . ASP A 1 86 ? -5.901 -7.048 -7.778 1.00 96.44 86 ASP A C 1
ATOM 699 O O . ASP A 1 86 ? -7.091 -7.005 -8.079 1.00 96.44 86 ASP A O 1
ATOM 703 N N . LEU A 1 87 ? -5.249 -5.963 -7.339 1.00 94.75 87 LEU A N 1
ATOM 704 C CA . LEU A 1 87 ? -5.888 -4.655 -7.136 1.00 94.75 87 LEU A CA 1
ATOM 705 C C . LEU A 1 87 ? -6.229 -3.923 -8.440 1.00 94.75 87 LEU A C 1
ATOM 707 O O . LEU A 1 87 ? -7.196 -3.166 -8.471 1.00 94.75 87 LEU A O 1
ATOM 711 N N . VAL A 1 88 ? -5.442 -4.111 -9.504 1.00 95.31 88 VAL A N 1
ATOM 712 C CA . VAL A 1 88 ? -5.640 -3.385 -10.773 1.00 95.31 88 VAL A CA 1
ATOM 713 C C . VAL A 1 88 ? -6.440 -4.164 -11.814 1.00 95.31 88 VAL A C 1
ATOM 715 O O . VAL A 1 88 ? -6.751 -3.618 -12.866 1.00 95.31 88 VAL A O 1
ATOM 718 N N . VAL A 1 89 ? -6.798 -5.424 -11.544 1.00 95.25 89 VAL A N 1
ATOM 719 C CA . VAL A 1 89 ? -7.437 -6.318 -12.530 1.00 95.25 89 VAL A CA 1
ATOM 720 C C . VAL A 1 89 ? -8.760 -5.778 -13.088 1.00 95.25 89 VAL A C 1
ATOM 722 O O . VAL A 1 89 ? -9.115 -6.082 -14.224 1.00 95.25 89 VAL A O 1
ATOM 725 N N . SER A 1 90 ? -9.489 -4.977 -12.306 1.00 94.94 90 SER A N 1
ATOM 726 C CA . SER A 1 90 ? -10.764 -4.369 -12.703 1.00 94.94 90 SER A CA 1
ATOM 727 C C . SER A 1 90 ? -10.626 -2.974 -13.318 1.00 94.94 90 SER A C 1
ATOM 729 O O . SER A 1 90 ? -11.638 -2.390 -13.700 1.00 94.94 90 SER A O 1
ATOM 731 N N . LEU A 1 91 ? -9.415 -2.410 -13.366 1.00 95.69 91 LEU A N 1
ATOM 732 C CA . LEU A 1 91 ? -9.171 -1.071 -13.902 1.00 95.69 91 LEU A CA 1
ATOM 733 C C . LEU A 1 91 ? -9.097 -1.086 -15.431 1.00 95.69 91 LEU A C 1
ATOM 735 O O . LEU A 1 91 ? -8.746 -2.087 -16.060 1.00 95.69 91 LEU A O 1
ATOM 739 N N . GLU A 1 92 ? -9.379 0.063 -16.039 1.00 97.38 92 GLU A N 1
ATOM 740 C CA . GLU A 1 92 ? -9.218 0.240 -17.478 1.00 97.38 92 GLU A CA 1
ATOM 741 C C . GLU A 1 92 ? -7.740 0.224 -17.892 1.00 97.38 92 GLU A C 1
ATOM 743 O O . GLU A 1 92 ? -6.832 0.567 -17.127 1.00 97.38 92 GLU A O 1
ATOM 748 N N . ALA A 1 93 ? -7.491 -0.136 -19.153 1.00 95.81 93 ALA A N 1
ATOM 749 C CA . ALA A 1 93 ? -6.139 -0.280 -19.690 1.00 95.81 93 ALA A CA 1
ATOM 750 C C . ALA A 1 93 ? -5.285 0.990 -19.527 1.00 95.81 93 ALA A C 1
ATOM 752 O O . ALA A 1 93 ? -4.083 0.902 -19.267 1.00 95.81 93 ALA A O 1
ATOM 753 N N . GLU A 1 94 ? -5.895 2.169 -19.657 1.00 96.62 94 GLU A N 1
ATOM 754 C CA . GLU A 1 94 ? -5.195 3.447 -19.537 1.00 96.62 94 GLU A CA 1
ATOM 755 C C . GLU A 1 94 ? -4.727 3.727 -18.101 1.00 96.62 94 GLU A C 1
ATOM 757 O O . GLU A 1 94 ? -3.611 4.212 -17.899 1.00 96.62 94 GLU A O 1
ATOM 762 N N . ASP A 1 95 ? -5.518 3.367 -17.093 1.00 95.81 95 ASP A N 1
ATOM 763 C CA . ASP A 1 95 ? -5.136 3.561 -15.694 1.00 95.81 95 ASP A CA 1
ATOM 764 C C . ASP A 1 95 ? -4.075 2.545 -15.260 1.00 95.81 95 ASP A C 1
ATOM 766 O O . ASP A 1 95 ? -3.084 2.916 -14.622 1.00 95.81 95 ASP A O 1
ATOM 770 N N . CYS A 1 96 ? -4.176 1.299 -15.735 1.00 95.56 96 CYS A N 1
ATOM 771 C CA . CYS A 1 96 ? -3.102 0.309 -15.617 1.00 95.56 96 CYS A CA 1
ATOM 772 C C . CYS A 1 96 ? -1.784 0.820 -16.226 1.00 95.56 96 CYS A C 1
ATOM 774 O O . CYS A 1 96 ? -0.719 0.700 -15.611 1.00 95.56 96 CYS A O 1
ATOM 776 N N . ARG A 1 97 ? -1.841 1.442 -17.414 1.00 95.31 97 ARG A N 1
ATOM 777 C CA . ARG A 1 97 ? -0.668 2.027 -18.084 1.00 95.31 97 ARG A CA 1
ATOM 778 C C . ARG A 1 97 ? -0.036 3.141 -17.250 1.00 95.31 97 ARG A C 1
ATOM 780 O O . ARG A 1 97 ? 1.185 3.149 -17.080 1.00 95.31 97 ARG A O 1
ATOM 787 N N . LYS A 1 98 ? -0.840 4.066 -16.713 1.00 96.0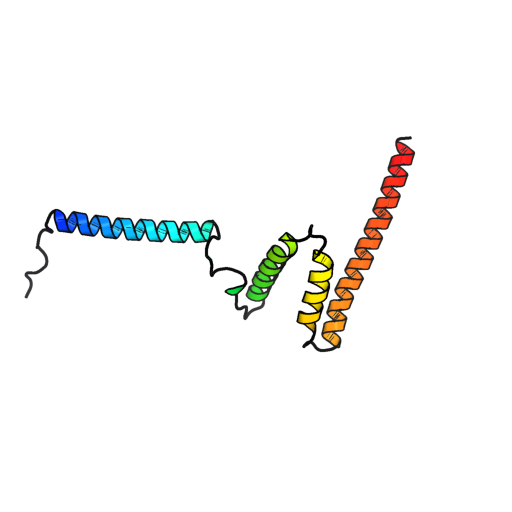0 98 LYS A N 1
ATOM 788 C CA . LYS A 1 98 ? -0.359 5.163 -15.852 1.00 96.00 98 LYS A CA 1
ATOM 789 C C . LYS A 1 98 ? 0.332 4.631 -14.593 1.00 96.00 98 LYS A C 1
ATOM 791 O O . LYS A 1 98 ? 1.444 5.061 -14.283 1.00 96.00 98 LYS A O 1
ATOM 796 N N . LEU A 1 99 ? -0.275 3.660 -13.907 1.00 94.81 99 LEU A N 1
ATOM 797 C CA . LEU A 1 99 ? 0.310 3.034 -12.716 1.00 94.81 99 LEU A CA 1
ATOM 798 C C . LEU A 1 99 ? 1.637 2.324 -13.036 1.00 94.81 99 LEU A C 1
ATOM 800 O O . LEU A 1 99 ? 2.631 2.517 -12.331 1.00 94.81 99 LEU A O 1
ATOM 804 N N . GLY A 1 100 ? 1.696 1.571 -14.139 1.00 94.69 100 GLY A N 1
ATOM 805 C CA . GLY A 1 100 ? 2.922 0.903 -14.590 1.00 94.69 100 GLY A CA 1
ATOM 806 C C . GLY A 1 100 ? 4.054 1.875 -14.950 1.00 94.69 100 GLY A C 1
ATOM 807 O O . GLY A 1 100 ? 5.230 1.612 -14.667 1.00 94.69 100 GLY A O 1
ATOM 808 N N . GLN A 1 101 ? 3.719 3.039 -15.514 1.00 96.56 101 GLN A N 1
ATOM 809 C CA . GLN A 1 101 ? 4.702 4.076 -15.823 1.00 96.56 101 GLN A CA 1
ATOM 810 C C . GLN A 1 101 ? 5.361 4.638 -14.555 1.00 96.56 101 GLN A C 1
ATOM 812 O O . GLN A 1 101 ? 6.577 4.844 -14.544 1.00 96.56 101 GLN A O 1
ATOM 817 N N . ASN A 1 102 ? 4.604 4.826 -13.470 1.00 94.50 102 ASN A N 1
ATOM 818 C CA . ASN A 1 102 ? 5.152 5.300 -12.194 1.00 94.50 102 ASN A CA 1
ATOM 819 C C . ASN A 1 102 ? 6.216 4.340 -11.638 1.00 94.50 102 ASN A C 1
ATOM 821 O O . ASN A 1 102 ? 7.297 4.776 -11.237 1.00 94.50 102 ASN A O 1
ATOM 825 N N . LEU A 1 103 ? 5.970 3.026 -11.693 1.00 94.75 103 LEU A N 1
ATOM 826 C CA . LEU A 1 103 ? 6.955 2.016 -11.281 1.00 94.75 103 LEU A CA 1
ATOM 827 C C . LEU A 1 103 ? 8.200 2.021 -12.178 1.00 94.75 103 LEU A C 1
ATOM 829 O O . LEU A 1 103 ? 9.329 1.941 -11.684 1.00 94.75 103 LEU A O 1
ATOM 833 N N . THR A 1 104 ? 8.008 2.175 -13.489 1.00 96.38 104 THR A N 1
ATOM 834 C CA . THR A 1 104 ? 9.108 2.280 -14.460 1.00 96.38 104 THR A CA 1
ATOM 835 C C . THR A 1 104 ? 9.991 3.500 -14.177 1.00 96.38 104 THR A C 1
ATOM 837 O O . THR A 1 104 ? 11.222 3.408 -14.202 1.00 96.38 104 THR A O 1
ATOM 840 N N . ASN A 1 105 ? 9.386 4.636 -13.825 1.00 97.25 105 ASN A N 1
ATOM 841 C CA . ASN A 1 105 ? 10.114 5.847 -13.450 1.00 97.25 105 ASN A CA 1
ATOM 842 C C . ASN A 1 105 ? 10.965 5.621 -12.188 1.00 97.25 105 ASN A C 1
ATOM 844 O O . ASN A 1 105 ? 12.170 5.887 -12.209 1.00 97.25 105 ASN A O 1
ATOM 848 N N . ILE A 1 106 ? 10.384 5.028 -11.137 1.00 95.75 106 ILE A N 1
ATOM 849 C CA . ILE A 1 106 ? 11.098 4.678 -9.895 1.00 95.75 106 ILE A CA 1
ATOM 850 C C . ILE A 1 106 ? 12.278 3.737 -10.184 1.00 95.75 106 ILE A C 1
ATOM 852 O O . ILE A 1 106 ? 13.369 3.898 -9.627 1.00 95.75 106 ILE A O 1
ATOM 856 N N . TYR A 1 107 ? 12.098 2.757 -11.072 1.00 95.75 107 TYR A N 1
ATOM 857 C CA . TYR A 1 107 ? 13.176 1.866 -11.499 1.00 95.75 107 TYR A CA 1
ATOM 858 C C . TYR A 1 107 ? 14.350 2.642 -12.116 1.00 95.75 107 TYR A C 1
ATOM 860 O O . TYR A 1 107 ? 15.511 2.434 -11.738 1.00 95.75 107 TYR A O 1
ATOM 868 N N . HIS A 1 108 ? 14.071 3.572 -13.031 1.00 97.00 108 HIS A N 1
ATOM 869 C CA . HIS A 1 108 ? 15.107 4.398 -13.647 1.00 97.00 108 HIS A CA 1
ATOM 870 C C . HIS A 1 108 ? 15.810 5.316 -12.637 1.00 97.00 108 HIS A C 1
ATOM 872 O O . HIS A 1 108 ? 17.033 5.472 -12.706 1.00 97.00 108 HIS A O 1
ATOM 878 N N . GLU A 1 109 ? 15.084 5.886 -11.676 1.00 96.06 109 GLU A N 1
ATOM 879 C CA . GLU A 1 109 ? 15.662 6.678 -10.583 1.00 96.06 109 GLU A CA 1
ATOM 880 C C . GLU A 1 109 ? 16.614 5.846 -9.718 1.00 96.06 109 GLU A C 1
ATOM 882 O O . GLU A 1 109 ? 17.772 6.232 -9.518 1.00 96.06 109 GLU A O 1
ATOM 887 N N . LYS A 1 110 ? 16.186 4.654 -9.283 1.00 94.75 110 LYS A N 1
ATOM 888 C CA . LYS A 1 110 ? 17.028 3.731 -8.505 1.00 94.75 110 LYS A CA 1
ATOM 889 C C . LYS A 1 110 ? 18.294 3.337 -9.267 1.00 94.75 110 LYS A C 1
ATOM 891 O O . LYS A 1 110 ? 19.378 3.320 -8.681 1.00 94.75 110 LYS A O 1
ATOM 896 N N . GLN A 1 111 ? 18.196 3.090 -10.575 1.00 95.88 111 GLN A N 1
ATOM 897 C CA . GLN A 1 111 ? 19.367 2.816 -11.411 1.00 95.88 111 GLN A CA 1
ATOM 898 C C . GLN A 1 111 ? 20.350 3.992 -11.476 1.00 95.88 111 GLN A C 1
ATOM 900 O O . GLN A 1 111 ? 21.564 3.782 -11.410 1.00 95.88 111 GLN A O 1
ATOM 905 N N . LYS A 1 112 ? 19.857 5.229 -11.611 1.00 95.38 112 LYS A N 1
ATOM 906 C CA . LYS A 1 112 ? 20.711 6.429 -11.616 1.00 95.38 112 LYS A CA 1
ATOM 907 C C . LYS A 1 112 ? 21.457 6.567 -10.287 1.00 95.38 112 LYS A C 1
ATOM 909 O O . LYS A 1 112 ? 22.679 6.726 -10.297 1.00 95.38 112 LYS A O 1
ATOM 914 N N . ILE A 1 113 ? 20.751 6.425 -9.162 1.00 94.50 113 ILE A N 1
ATOM 915 C CA . ILE A 1 113 ? 21.336 6.485 -7.813 1.00 94.50 113 ILE A CA 1
ATOM 916 C C . ILE A 1 113 ? 22.401 5.398 -7.634 1.00 94.50 113 ILE A C 1
ATOM 918 O O . ILE A 1 113 ? 23.504 5.688 -7.167 1.00 94.50 113 ILE A O 1
ATOM 922 N N . ALA A 1 114 ? 22.117 4.162 -8.055 1.00 92.31 114 ALA A N 1
ATOM 923 C CA . ALA A 1 114 ? 23.071 3.058 -7.977 1.00 92.31 114 ALA A CA 1
ATOM 924 C C . ALA A 1 114 ? 24.364 3.361 -8.754 1.00 92.31 114 ALA A C 1
ATOM 926 O O . ALA A 1 114 ? 25.457 3.218 -8.207 1.00 92.31 114 ALA A O 1
ATOM 927 N N . LYS A 1 115 ? 24.254 3.869 -9.991 1.00 92.44 115 LYS A N 1
ATOM 928 C CA . LYS A 1 115 ? 25.416 4.260 -10.812 1.00 92.44 115 LYS A CA 1
ATOM 929 C C . LYS A 1 115 ? 26.256 5.351 -10.145 1.00 92.44 115 LYS A C 1
ATOM 931 O O . LYS A 1 115 ? 27.484 5.258 -10.144 1.00 92.44 115 LYS A O 1
ATOM 936 N N . VAL A 1 116 ? 25.613 6.373 -9.577 1.00 92.06 116 VAL A N 1
ATOM 937 C CA . VAL A 1 116 ? 26.294 7.459 -8.851 1.00 92.06 116 VAL A CA 1
ATOM 938 C C . VAL A 1 116 ? 27.017 6.907 -7.623 1.00 92.06 116 VAL A C 1
ATOM 940 O O . VAL A 1 116 ? 28.214 7.140 -7.465 1.00 92.06 116 VAL A O 1
ATOM 943 N N . ARG A 1 117 ? 26.339 6.090 -6.809 1.00 91.69 117 ARG A N 1
ATOM 944 C CA . ARG A 1 117 ? 26.922 5.442 -5.627 1.00 91.69 117 ARG A CA 1
ATOM 945 C C . ARG A 1 117 ? 28.157 4.610 -5.977 1.00 91.69 117 ARG A C 1
ATOM 947 O O . ARG A 1 117 ? 29.176 4.729 -5.302 1.00 91.69 117 ARG A O 1
ATOM 954 N N . THR A 1 118 ? 28.112 3.821 -7.052 1.00 89.94 118 THR A N 1
ATOM 955 C CA . THR A 1 118 ? 29.271 3.042 -7.516 1.00 89.94 118 THR A CA 1
ATOM 956 C C . THR A 1 118 ? 30.449 3.935 -7.910 1.00 89.94 118 THR A C 1
ATOM 958 O O . THR A 1 118 ? 31.585 3.623 -7.555 1.00 89.94 118 THR A O 1
ATOM 961 N N . LYS A 1 119 ? 30.208 5.054 -8.609 1.00 90.00 119 LYS A N 1
ATOM 962 C CA . LYS A 1 119 ? 31.268 6.018 -8.957 1.00 90.00 119 LYS A CA 1
ATOM 963 C C . LYS A 1 119 ? 31.904 6.636 -7.708 1.00 90.00 119 LYS A C 1
ATOM 965 O O . LYS A 1 119 ? 33.128 6.675 -7.621 1.00 90.00 119 LYS A O 1
ATOM 970 N N . PHE A 1 120 ? 31.094 7.044 -6.729 1.00 89.94 120 PHE A N 1
ATOM 971 C CA . PHE A 1 120 ? 31.586 7.581 -5.455 1.00 89.94 120 PHE A CA 1
ATOM 972 C C . PHE A 1 120 ? 32.433 6.569 -4.681 1.00 89.94 120 PHE A C 1
ATOM 974 O O . PHE A 1 120 ? 33.501 6.923 -4.192 1.00 89.94 120 PHE A O 1
ATOM 981 N N . ILE A 1 121 ? 31.999 5.307 -4.597 1.00 92.19 121 ILE A N 1
ATOM 982 C CA . ILE A 1 121 ? 32.766 4.248 -3.923 1.00 92.19 121 ILE A CA 1
ATOM 983 C C . ILE A 1 121 ? 34.125 4.044 -4.607 1.00 92.19 121 ILE A C 1
ATOM 985 O O . ILE A 1 121 ? 35.140 3.983 -3.919 1.00 92.19 121 ILE A O 1
ATOM 989 N N . LYS A 1 122 ? 34.166 4.001 -5.947 1.00 89.06 122 LYS A N 1
ATOM 990 C CA . LYS A 1 122 ? 35.422 3.875 -6.707 1.00 89.06 122 LYS A CA 1
ATOM 991 C C . LYS A 1 122 ? 36.376 5.042 -6.450 1.00 89.06 122 LYS A C 1
ATOM 993 O O . LYS A 1 122 ? 37.558 4.813 -6.221 1.00 89.06 122 LYS A O 1
ATOM 998 N N . LEU A 1 123 ? 35.861 6.272 -6.452 1.00 89.38 123 LEU A N 1
ATOM 999 C CA . LEU A 1 123 ? 36.662 7.464 -6.173 1.00 89.38 123 LEU A CA 1
ATOM 1000 C C . LEU A 1 123 ? 37.196 7.458 -4.735 1.00 89.38 123 LEU A C 1
ATOM 1002 O O . LEU A 1 123 ? 38.353 7.789 -4.509 1.00 89.38 123 LEU A O 1
ATOM 1006 N N . LYS A 1 124 ? 36.372 7.031 -3.770 1.00 89.69 124 LYS A N 1
ATOM 1007 C CA . LYS A 1 124 ? 36.779 6.907 -2.370 1.00 89.69 124 LYS A CA 1
ATOM 1008 C C . LYS A 1 124 ? 37.920 5.898 -2.223 1.00 89.69 124 LYS A C 1
ATOM 1010 O O . LYS A 1 124 ? 38.931 6.231 -1.626 1.00 89.69 124 LYS A O 1
ATOM 1015 N N . ILE A 1 125 ? 37.803 4.711 -2.819 1.00 91.12 125 ILE A N 1
ATOM 1016 C CA . ILE A 1 125 ? 38.891 3.720 -2.812 1.00 91.12 125 ILE A CA 1
ATOM 1017 C C . ILE A 1 125 ? 40.171 4.325 -3.403 1.00 91.12 125 ILE A C 1
ATOM 1019 O O . ILE A 1 125 ? 41.215 4.212 -2.780 1.00 91.12 125 ILE A O 1
ATOM 1023 N N . TYR A 1 126 ? 40.084 5.022 -4.540 1.00 83.62 126 TYR A N 1
ATOM 1024 C CA . TYR A 1 126 ? 41.247 5.640 -5.187 1.00 83.62 126 TYR A CA 1
ATOM 1025 C C . TYR A 1 126 ? 41.938 6.719 -4.335 1.00 83.62 126 TYR A C 1
ATOM 1027 O O . TYR A 1 126 ? 43.152 6.830 -4.377 1.00 83.62 126 TYR A O 1
ATOM 1035 N N . ILE A 1 127 ? 41.183 7.515 -3.570 1.00 90.38 127 ILE A N 1
ATOM 1036 C CA . ILE A 1 127 ? 41.748 8.578 -2.719 1.00 90.38 127 ILE A CA 1
ATOM 1037 C C . ILE A 1 127 ? 42.415 8.017 -1.452 1.00 90.38 127 ILE A C 1
ATOM 1039 O O . ILE A 1 127 ? 43.356 8.619 -0.946 1.00 90.38 127 ILE A O 1
ATOM 1043 N N . TYR A 1 128 ? 41.900 6.911 -0.911 1.00 78.25 128 TYR A N 1
ATOM 1044 C CA . TYR A 1 128 ? 42.362 6.326 0.356 1.00 78.25 128 TYR A CA 1
ATOM 1045 C C . TYR A 1 128 ? 43.255 5.081 0.182 1.00 78.25 128 TYR A C 1
ATOM 1047 O O . TYR A 1 128 ? 43.531 4.410 1.176 1.00 78.25 128 TYR A O 1
ATOM 1055 N N . SER A 1 129 ? 43.663 4.756 -1.050 1.00 69.25 129 SER A N 1
ATOM 1056 C CA . SER A 1 129 ? 44.683 3.735 -1.357 1.00 69.25 129 SER A CA 1
ATOM 1057 C C . SER A 1 129 ? 46.028 4.406 -1.594 1.00 69.25 129 SER A C 1
ATOM 1059 O O . SER A 1 129 ? 47.046 3.800 -1.205 1.00 69.25 129 SER A O 1
#

Sequence (129 aa):
MEQEKNRKLTPEEEIADKLKKQRLQEESDLQLAKEAFGINKGSGIDGMFPEDEESFDKFGEAIKNKITTFEKSKHYCSFLEKLFTDLVVSLEAEDCRKLGQNLTNIYHEKQKIAKVRTKFIKLKIYIYS